Protein AF-A0A286E9C4-F1 (afdb_monomer)

pLDDT: mean 84.22, std 16.16, range [42.06, 98.56]

Radius of gyration: 41.97 Å; Cα contacts (8 Å, |Δi|>4): 59; chains: 1; bounding box: 88×89×112 Å

Nearest PDB structures (foldseek):
  3g6b-assembly1_B  TM=4.342E-01  e=6.725E+00  Thermotoga maritima
  3zx6-assembly1_A  TM=2.868E-01  e=9.140E+00  Archaeoglobus fulgidus DSM 4304

Sequence (157 aa):
MTDQQQGRWTADHLADASTRQMWLEQRLMAIQASAEGLMRLAQETEADLREMPLEGDRMGQARVRAWRTVHPLRSAYRHLRSASSAVQRFEARYVQVTEELPQRREIAASTRARRAAARRRRLELAAGNVERLADRQGATEQQSAGAGGGFLQKKAQ

Organism: NCBI:txid1300267

Solvent-accessible surface area (backbone atoms only — not comparable to full-atom values): 8910 Å² total; per-residue (Å²): 142,75,81,83,54,86,85,56,94,50,76,73,52,54,69,43,65,68,54,33,49,53,50,51,52,56,51,43,53,55,42,50,55,53,26,52,52,32,45,50,52,30,50,52,53,28,52,55,33,44,76,52,67,56,92,86,59,54,94,63,42,29,50,53,49,17,53,59,70,29,40,62,36,52,48,51,26,51,53,37,55,54,46,45,60,50,56,66,49,42,58,64,54,47,47,48,59,72,58,46,42,57,55,52,49,50,54,53,49,53,52,48,52,52,53,51,52,54,51,49,54,52,50,52,54,50,51,60,49,51,53,55,49,50,56,52,51,57,56,52,55,61,56,58,74,70,72,77,84,84,84,88,88,81,88,82,135

Mean predicted aligned error: 12.77 Å

Foldseek 3Di:
DPPPCPPPDDPVLCVDPVSVVVVLVVVLVVLVVLLVVLVVVLVVQLVVQLVDDDPPDDPCNSNVVSCVVSVVSVVVSVVSVVVNVVSVVVVVVCCCVPPVPVVVVVVVVVVVVVVVVVVVVVVVVVVVVVVVVVVVVVVVVVVVVPPPPDDDDDDDD

Secondary structure (DSSP, 8-state):
--GGGTTS--GGGGTSHHHHHHHHHHHHHHHHHHHHHHHHHHHHHHHHHHH-PPTTPPTTHHHHHHHHHHHHHHHHHHHHHHHHHHHHHHHHHHHIIIIIHHHHHHHHHHHHHHHHHHHHHHHHHHHHHHHHHHHHHHHHHHHHTTS----------

Structure (mmCIF, N/CA/C/O backbone):
data_AF-A0A286E9C4-F1
#
_entry.id   AF-A0A286E9C4-F1
#
loop_
_atom_site.group_PDB
_atom_site.id
_atom_site.type_symbol
_atom_site.label_atom_id
_atom_site.label_alt_id
_atom_site.label_comp_id
_atom_site.label_asym_id
_atom_site.label_entity_id
_atom_site.label_seq_id
_atom_site.pdbx_PDB_ins_code
_atom_site.Cartn_x
_atom_site.Cartn_y
_atom_site.Cartn_z
_atom_site.occupancy
_atom_site.B_iso_or_equiv
_atom_site.auth_seq_id
_atom_site.auth_comp_id
_atom_site.auth_asym_id
_atom_site.auth_atom_id
_atom_site.pdbx_PDB_model_num
ATOM 1 N N . MET A 1 1 ? -7.679 28.878 -21.763 1.00 42.06 1 MET A N 1
ATOM 2 C CA . MET A 1 1 ? -7.452 27.471 -21.366 1.00 42.06 1 MET A CA 1
ATOM 3 C C . MET A 1 1 ? -6.732 27.515 -20.024 1.00 42.06 1 MET A C 1
ATOM 5 O O . MET A 1 1 ? -5.558 27.825 -19.999 1.00 42.06 1 MET A O 1
ATOM 9 N N . THR A 1 2 ? -7.481 27.708 -18.936 1.00 46.12 2 THR A N 1
ATOM 10 C CA . THR A 1 2 ? -7.968 26.709 -17.948 1.00 46.12 2 THR A CA 1
ATOM 11 C C . THR A 1 2 ? -7.121 26.720 -16.674 1.00 46.12 2 THR A C 1
ATOM 13 O O . THR A 1 2 ? -6.355 25.802 -16.418 1.00 46.12 2 THR A O 1
ATOM 16 N N . ASP A 1 3 ? -7.355 27.743 -15.847 1.00 48.66 3 ASP A N 1
ATOM 17 C CA . ASP A 1 3 ? -6.852 27.877 -14.467 1.00 48.66 3 ASP A CA 1
ATOM 18 C C . ASP A 1 3 ? -7.578 26.973 -13.446 1.00 48.66 3 ASP A C 1
ATOM 20 O O . ASP A 1 3 ? -7.279 26.981 -12.257 1.00 48.66 3 ASP A O 1
ATOM 24 N N . GLN A 1 4 ? -8.526 26.136 -13.882 1.00 50.41 4 GLN A N 1
ATOM 25 C CA . GLN A 1 4 ? -9.288 25.247 -12.991 1.00 50.41 4 GLN A CA 1
ATOM 26 C C . GLN A 1 4 ? -8.556 23.952 -12.587 1.00 50.41 4 GLN A C 1
ATOM 28 O O . GLN A 1 4 ? -9.139 23.109 -11.907 1.00 50.41 4 GLN A O 1
ATOM 33 N N . GLN A 1 5 ? -7.288 23.766 -12.972 1.00 50.53 5 GLN A N 1
ATOM 34 C CA . GLN A 1 5 ? -6.496 22.604 -12.542 1.00 50.53 5 GLN A CA 1
ATOM 35 C C . GLN A 1 5 ? -5.674 22.826 -11.267 1.00 50.53 5 GLN A C 1
ATOM 37 O O . GLN A 1 5 ? -5.142 21.858 -10.734 1.00 50.53 5 GLN A O 1
ATOM 42 N N . GLN A 1 6 ? -5.633 24.045 -10.720 1.00 53.44 6 GLN A N 1
ATOM 43 C CA . GLN A 1 6 ? -4.753 24.395 -9.594 1.00 53.44 6 GLN A CA 1
ATOM 44 C C . GLN A 1 6 ? -5.011 23.604 -8.288 1.00 53.44 6 GLN A C 1
ATOM 46 O O . GLN A 1 6 ? -4.188 23.645 -7.382 1.00 53.44 6 GLN A O 1
ATOM 51 N N . GLY A 1 7 ? -6.115 22.852 -8.179 1.00 61.47 7 GLY A N 1
ATOM 52 C CA . GLY A 1 7 ? -6.422 22.007 -7.014 1.00 61.47 7 GLY A CA 1
ATOM 53 C C . GLY A 1 7 ? -6.435 20.495 -7.264 1.00 61.47 7 GLY A C 1
ATOM 54 O O . GLY A 1 7 ? -6.710 19.734 -6.335 1.00 61.47 7 GLY A O 1
ATOM 55 N N . ARG A 1 8 ? -6.202 20.024 -8.497 1.00 69.19 8 ARG A N 1
ATOM 56 C CA . ARG A 1 8 ? -6.379 18.606 -8.848 1.00 69.19 8 ARG A CA 1
ATOM 57 C C . ARG A 1 8 ? -5.047 17.995 -9.262 1.00 69.19 8 ARG A C 1
ATOM 59 O O . ARG A 1 8 ? -4.518 18.321 -10.314 1.00 69.19 8 ARG A O 1
ATOM 66 N N . TRP A 1 9 ? -4.541 17.065 -8.455 1.00 71.50 9 TRP A N 1
ATOM 67 C CA . TRP A 1 9 ? -3.341 16.291 -8.773 1.00 71.50 9 TRP A CA 1
ATOM 68 C C . TRP A 1 9 ? -3.526 15.534 -10.098 1.00 71.50 9 TRP A C 1
ATOM 70 O O . TRP A 1 9 ? -4.324 14.597 -10.172 1.00 71.50 9 TRP A O 1
ATOM 80 N N . THR A 1 10 ? -2.817 15.958 -11.148 1.00 78.81 10 THR A N 1
ATOM 81 C CA . THR A 1 10 ? -2.775 15.269 -12.452 1.00 78.81 10 THR A CA 1
ATOM 82 C C . THR A 1 10 ? -1.487 14.461 -12.606 1.00 78.81 10 THR A C 1
ATOM 84 O O . THR A 1 10 ? -0.533 14.644 -11.851 1.00 78.81 10 THR A O 1
ATOM 87 N N . ALA A 1 11 ? -1.448 13.564 -13.597 1.00 78.25 11 ALA A N 1
ATOM 88 C CA . ALA A 1 11 ? -0.258 12.769 -13.907 1.00 78.25 11 ALA A CA 1
ATOM 89 C C . ALA A 1 11 ? 0.980 13.637 -14.203 1.00 78.25 11 ALA A C 1
ATOM 91 O O . ALA A 1 11 ? 2.090 13.236 -13.865 1.00 78.25 11 ALA A O 1
ATOM 92 N N . ASP A 1 12 ? 0.784 14.837 -14.756 1.00 81.69 12 ASP A N 1
ATOM 93 C CA . ASP A 1 12 ? 1.865 15.774 -15.080 1.00 81.69 12 ASP A CA 1
ATOM 94 C C . ASP A 1 12 ? 2.595 16.265 -13.822 1.00 81.69 12 ASP A C 1
ATOM 96 O O . ASP A 1 12 ? 3.818 16.381 -13.814 1.00 81.69 12 ASP A O 1
ATOM 100 N N . HIS A 1 13 ? 1.869 16.444 -12.714 1.00 79.56 13 HIS A N 1
ATOM 101 C CA . HIS A 1 13 ? 2.448 16.827 -11.423 1.00 79.56 13 HIS A CA 1
ATOM 102 C C . HIS A 1 13 ? 3.322 15.715 -10.823 1.00 79.56 13 HIS A C 1
ATOM 104 O O . HIS A 1 13 ? 4.202 15.985 -10.013 1.00 79.56 13 HIS A O 1
ATOM 110 N N . LEU A 1 14 ? 3.099 14.456 -11.215 1.00 81.69 14 LEU A N 1
ATOM 111 C CA . LEU A 1 14 ? 3.884 13.319 -10.735 1.00 81.69 14 LEU A CA 1
ATOM 112 C C . LEU A 1 14 ? 5.191 13.128 -11.514 1.00 81.69 14 LEU A C 1
ATOM 114 O O . LEU A 1 14 ? 6.029 12.341 -11.071 1.00 81.69 14 LEU A O 1
ATOM 118 N N . ALA A 1 15 ? 5.369 13.807 -12.653 1.00 84.00 15 ALA A N 1
ATOM 119 C CA . ALA A 1 15 ? 6.602 13.741 -13.432 1.00 84.00 15 ALA A CA 1
ATOM 120 C C . ALA A 1 15 ? 7.763 14.430 -12.702 1.00 84.00 15 ALA A C 1
ATOM 122 O O . ALA A 1 15 ? 8.866 13.885 -12.649 1.00 84.00 15 ALA A O 1
ATOM 123 N N . ASP A 1 16 ? 7.501 15.578 -12.073 1.00 88.62 16 ASP A N 1
ATOM 124 C CA . ASP A 1 16 ? 8.484 16.256 -11.234 1.00 88.62 16 ASP A CA 1
ATOM 125 C C . ASP A 1 16 ? 8.711 15.497 -9.917 1.00 88.62 16 ASP A C 1
ATOM 127 O O . ASP A 1 16 ? 7.772 15.172 -9.185 1.00 88.62 16 ASP A O 1
ATOM 131 N N . ALA A 1 17 ? 9.978 15.224 -9.603 1.00 87.81 17 ALA A N 1
ATOM 132 C CA . ALA A 1 17 ? 10.353 14.455 -8.423 1.00 87.81 17 ALA A CA 1
ATOM 133 C C . ALA A 1 17 ? 9.975 15.168 -7.121 1.00 87.81 17 ALA A C 1
ATOM 135 O O . ALA A 1 17 ? 9.478 14.524 -6.197 1.00 87.81 17 ALA A O 1
ATOM 136 N N . SER A 1 18 ? 10.153 16.490 -7.059 1.00 89.00 18 SER A N 1
ATOM 137 C CA . SER A 1 18 ? 9.873 17.259 -5.843 1.00 89.00 18 SER A CA 1
ATOM 138 C C . SER A 1 18 ? 8.374 17.310 -5.530 1.00 89.00 18 SER A C 1
ATOM 140 O O . SER A 1 18 ? 7.945 17.039 -4.406 1.00 89.00 18 SER A O 1
ATOM 142 N N . THR A 1 19 ? 7.563 17.549 -6.559 1.00 89.56 19 THR A N 1
ATOM 143 C CA . THR A 1 19 ? 6.103 17.607 -6.484 1.00 89.56 19 THR A CA 1
ATOM 144 C C . THR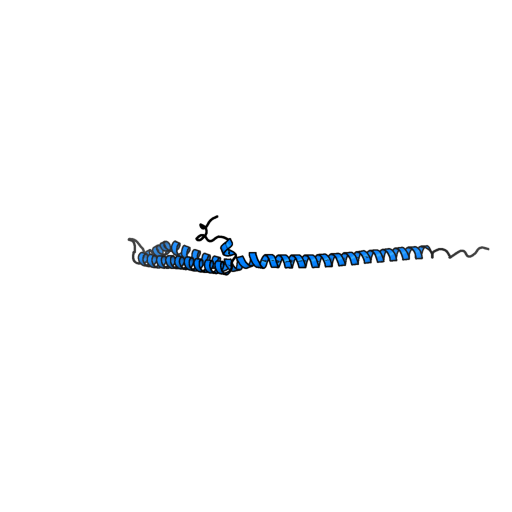 A 1 19 ? 5.509 16.233 -6.163 1.00 89.56 19 THR A C 1
ATOM 146 O O . THR A 1 19 ? 4.619 16.115 -5.316 1.00 89.56 19 THR A O 1
ATOM 149 N N . ARG A 1 20 ? 6.051 15.165 -6.765 1.00 90.06 20 ARG A N 1
ATOM 150 C CA . ARG A 1 20 ? 5.692 13.778 -6.441 1.00 90.06 20 ARG A CA 1
ATOM 151 C C . ARG A 1 20 ? 6.004 13.427 -4.986 1.00 90.06 20 ARG A C 1
ATOM 153 O O . ARG A 1 20 ? 5.160 12.818 -4.330 1.00 90.06 20 ARG A O 1
ATOM 160 N N . GLN A 1 21 ? 7.174 13.809 -4.478 1.00 91.00 21 GLN A N 1
ATOM 161 C CA . GLN A 1 21 ? 7.565 13.520 -3.098 1.00 91.00 21 GLN A CA 1
ATOM 162 C C . GLN A 1 21 ? 6.645 14.218 -2.095 1.00 91.00 21 GLN A C 1
ATOM 164 O O . GLN A 1 21 ? 6.107 13.578 -1.192 1.00 91.00 21 GLN A O 1
ATOM 169 N N . MET A 1 22 ? 6.373 15.504 -2.319 1.00 92.62 22 MET A N 1
ATOM 170 C CA . MET A 1 22 ? 5.432 16.269 -1.503 1.00 92.62 22 MET A CA 1
ATOM 171 C C . MET A 1 22 ? 4.040 15.622 -1.486 1.00 92.62 22 MET A C 1
ATOM 173 O O . MET A 1 22 ? 3.423 15.490 -0.428 1.00 92.62 22 MET A O 1
ATOM 177 N N . TRP A 1 23 ? 3.547 15.174 -2.644 1.00 90.50 23 TRP A N 1
ATOM 178 C CA . TRP A 1 23 ? 2.270 14.467 -2.728 1.00 90.50 23 TRP A CA 1
ATOM 179 C C . TRP A 1 23 ? 2.259 13.172 -1.911 1.00 90.50 23 TRP A C 1
ATOM 181 O O . TRP A 1 23 ? 1.295 12.897 -1.189 1.00 90.50 23 TRP A O 1
ATOM 191 N N . LEU A 1 24 ? 3.325 12.371 -2.015 1.00 93.00 24 LEU A N 1
ATOM 192 C CA . LEU A 1 24 ? 3.457 11.119 -1.273 1.00 93.00 24 LEU A CA 1
ATOM 193 C C . LEU A 1 24 ? 3.437 11.366 0.231 1.00 93.00 24 LEU A C 1
ATOM 195 O O . LEU A 1 24 ? 2.703 10.684 0.944 1.00 93.00 24 LEU A O 1
ATOM 199 N N . GLU A 1 25 ? 4.180 12.361 0.704 1.00 94.06 25 GLU A N 1
ATOM 200 C CA . GLU A 1 25 ? 4.219 12.749 2.114 1.00 94.06 25 GLU A CA 1
ATOM 201 C C . GLU A 1 25 ? 2.840 13.180 2.616 1.00 94.06 25 GLU A C 1
ATOM 203 O O . GLU A 1 25 ? 2.341 12.617 3.594 1.00 94.06 25 GLU A O 1
ATOM 208 N N . GLN A 1 26 ? 2.166 14.087 1.900 1.00 94.06 26 GLN A N 1
ATOM 209 C CA . GLN A 1 26 ? 0.801 14.509 2.232 1.00 94.06 26 GLN A CA 1
ATOM 210 C C . GLN A 1 26 ? -0.156 13.314 2.297 1.00 94.06 26 GLN A C 1
ATOM 212 O O . GLN A 1 26 ? -0.993 13.212 3.202 1.00 94.06 26 GLN A O 1
ATOM 217 N N . ARG A 1 27 ? -0.038 12.373 1.352 1.00 94.19 27 ARG A N 1
ATOM 218 C CA . ARG A 1 27 ? -0.919 11.207 1.313 1.00 94.19 27 ARG A CA 1
ATOM 219 C C . ARG A 1 27 ? -0.621 10.215 2.430 1.00 94.19 27 ARG A C 1
ATOM 221 O O . ARG A 1 27 ? -1.561 9.652 2.994 1.00 94.19 27 ARG A O 1
ATOM 228 N N . LEU A 1 28 ? 0.649 10.020 2.774 1.00 95.06 28 LEU A N 1
ATOM 229 C CA . LEU A 1 28 ? 1.060 9.189 3.902 1.00 95.06 28 LEU A CA 1
ATOM 230 C C . LEU A 1 28 ? 0.550 9.761 5.222 1.00 95.06 28 LEU A C 1
ATOM 232 O O . LEU A 1 28 ? -0.039 9.007 5.994 1.00 95.06 28 LEU A O 1
ATOM 236 N N . MET A 1 29 ? 0.678 11.073 5.433 1.00 96.38 29 MET A N 1
ATOM 237 C CA . MET A 1 29 ? 0.137 11.746 6.618 1.00 96.38 29 MET A CA 1
ATOM 238 C C . MET A 1 29 ? -1.379 11.546 6.735 1.00 96.38 29 MET A C 1
ATOM 240 O O . MET A 1 29 ? -1.872 11.142 7.786 1.00 96.38 29 MET A O 1
ATOM 244 N N . ALA A 1 30 ? -2.128 11.740 5.643 1.00 95.62 30 ALA A N 1
ATOM 245 C CA . ALA A 1 30 ? -3.582 11.556 5.647 1.00 95.62 30 ALA A CA 1
ATOM 246 C C . ALA A 1 30 ? -4.004 10.105 5.966 1.00 95.62 30 ALA A C 1
ATOM 248 O O . ALA A 1 30 ? -4.949 9.873 6.727 1.00 95.62 30 ALA A O 1
ATOM 249 N N . ILE A 1 31 ? -3.303 9.115 5.399 1.00 96.62 31 ILE A N 1
ATOM 250 C CA . ILE A 1 31 ? -3.559 7.691 5.670 1.00 96.62 31 ILE A CA 1
ATOM 251 C C . ILE A 1 31 ? -3.230 7.348 7.126 1.00 96.62 31 ILE A C 1
ATOM 253 O O . ILE A 1 31 ? -4.007 6.642 7.768 1.00 96.62 31 ILE A O 1
ATOM 257 N N . GLN A 1 32 ? -2.105 7.843 7.649 1.00 95.75 32 GLN A N 1
ATOM 258 C CA . GLN A 1 32 ? -1.690 7.620 9.036 1.00 95.75 32 GLN A CA 1
ATOM 259 C C . GLN A 1 32 ? -2.706 8.205 10.018 1.00 95.75 32 GLN A C 1
ATOM 261 O O . GLN A 1 32 ? -3.199 7.469 10.869 1.00 95.75 32 GLN A O 1
ATOM 266 N N . ALA A 1 33 ? -3.115 9.461 9.822 1.00 97.19 33 ALA A N 1
ATOM 267 C CA . ALA A 1 33 ? -4.125 10.110 10.656 1.00 97.19 33 ALA A CA 1
ATOM 268 C C . ALA A 1 33 ? -5.457 9.335 10.658 1.00 97.19 33 ALA A C 1
ATOM 270 O O . ALA A 1 33 ? -6.053 9.099 11.710 1.00 97.19 33 ALA A O 1
ATOM 271 N N . SER A 1 34 ? -5.897 8.859 9.487 1.00 97.25 34 SER A N 1
ATOM 272 C CA . SER A 1 34 ? -7.115 8.042 9.367 1.00 97.25 34 SER A CA 1
ATOM 273 C C . SER A 1 34 ? -6.982 6.694 10.090 1.00 97.25 34 SER A C 1
ATOM 275 O O . SER A 1 34 ? -7.914 6.240 10.754 1.00 97.25 34 SER A O 1
ATOM 277 N N . ALA A 1 35 ? -5.821 6.044 9.976 1.00 97.75 35 ALA A N 1
ATOM 278 C CA . ALA A 1 35 ? -5.550 4.769 10.632 1.00 97.75 35 ALA A CA 1
ATOM 279 C C . ALA A 1 35 ? -5.535 4.916 12.161 1.00 97.75 35 ALA A C 1
ATOM 281 O O . ALA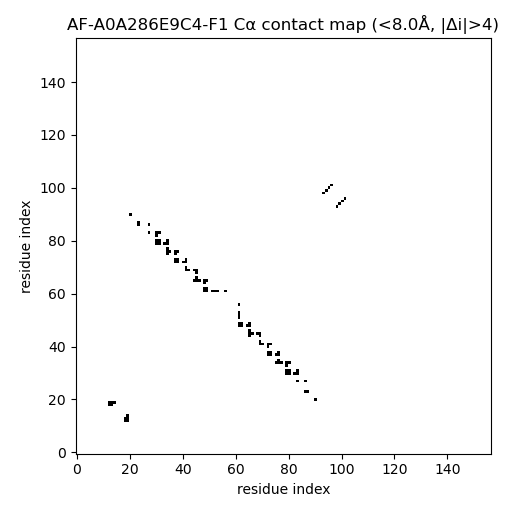 A 1 35 ? -6.161 4.121 12.863 1.00 97.75 35 ALA A O 1
ATOM 282 N N . GLU A 1 36 ? -4.862 5.939 12.678 1.00 97.62 36 GLU A N 1
ATOM 283 C CA . GLU A 1 36 ? -4.822 6.238 14.110 1.00 97.62 36 GLU A CA 1
ATOM 284 C C . GLU A 1 36 ? -6.214 6.538 14.666 1.00 97.62 36 GLU A C 1
ATOM 286 O O . GLU A 1 36 ? -6.575 5.993 15.710 1.00 97.62 36 GLU A O 1
ATOM 291 N N . GLY A 1 37 ? -7.028 7.309 13.935 1.00 98.12 37 GLY A N 1
ATOM 292 C CA . GLY A 1 37 ? -8.420 7.575 14.302 1.00 98.12 37 GLY A CA 1
ATOM 293 C C . GLY A 1 37 ? -9.251 6.295 14.443 1.00 98.12 37 GLY A C 1
ATOM 294 O O . GLY A 1 37 ? -9.933 6.112 15.449 1.00 98.12 37 GLY A O 1
ATOM 295 N N . LEU A 1 38 ? -9.141 5.364 13.488 1.00 98.25 38 LEU A N 1
ATOM 296 C CA . LEU A 1 38 ? -9.846 4.077 13.555 1.00 98.25 38 LEU A CA 1
ATOM 297 C C . LEU A 1 38 ? -9.379 3.203 14.720 1.00 98.25 38 LEU A C 1
ATOM 299 O O . LEU A 1 38 ? -10.197 2.536 15.352 1.00 98.25 38 LEU A O 1
ATOM 303 N N . MET A 1 39 ? -8.073 3.175 14.993 1.00 98.25 39 MET A N 1
ATOM 304 C CA . MET A 1 39 ? -7.535 2.377 16.094 1.00 98.25 39 MET A CA 1
ATOM 305 C C . MET A 1 39 ? -7.965 2.938 17.450 1.00 98.25 39 MET A C 1
ATOM 307 O O . MET A 1 39 ? -8.350 2.161 18.322 1.00 98.25 39 MET A O 1
ATOM 311 N N . ARG A 1 40 ? -7.941 4.267 17.606 1.00 98.50 40 ARG A N 1
ATOM 312 C CA . ARG A 1 40 ? -8.426 4.949 18.809 1.00 98.50 40 ARG A CA 1
ATOM 313 C C . ARG A 1 40 ? -9.905 4.647 19.045 1.00 98.50 40 ARG A C 1
ATOM 315 O O . ARG A 1 40 ? -10.242 4.115 20.096 1.00 98.50 40 ARG A O 1
ATOM 322 N N . LEU A 1 41 ? -10.748 4.852 18.030 1.00 98.25 41 LEU A N 1
ATOM 323 C CA . LEU A 1 41 ? -12.179 4.550 18.112 1.00 98.25 41 LEU A CA 1
ATOM 324 C C . LEU A 1 41 ? -12.429 3.079 18.480 1.00 98.25 41 LEU A C 1
ATOM 326 O O . LEU A 1 41 ? -13.258 2.778 19.331 1.00 98.25 41 LEU A O 1
ATOM 330 N N . ALA A 1 42 ? -11.674 2.148 17.889 1.00 98.31 42 ALA A N 1
ATOM 331 C CA . ALA A 1 42 ? -11.787 0.728 18.210 1.00 98.31 42 ALA A CA 1
ATOM 332 C C . ALA A 1 42 ? -11.401 0.396 19.660 1.00 98.31 42 ALA A C 1
ATOM 334 O O . ALA A 1 42 ? -11.918 -0.573 20.209 1.00 98.31 42 ALA A O 1
ATOM 335 N N . GLN A 1 43 ? -10.465 1.130 20.263 1.00 98.25 43 GLN A N 1
ATOM 336 C CA . GLN A 1 43 ? -10.063 0.934 21.659 1.00 98.25 43 GLN A CA 1
ATOM 337 C C . GLN A 1 43 ? -11.106 1.505 22.619 1.00 98.25 43 GLN A C 1
ATOM 339 O O . GLN A 1 43 ? -11.514 0.794 23.533 1.00 98.25 43 GLN A O 1
ATOM 344 N N . GLU A 1 44 ? -11.567 2.731 22.366 1.00 98.31 44 GLU A N 1
ATOM 345 C CA . GLU A 1 44 ? -12.613 3.403 23.149 1.00 98.31 44 GLU A CA 1
ATOM 346 C C . GLU A 1 44 ? -13.907 2.580 23.130 1.00 98.31 44 GLU A C 1
ATOM 348 O O . GLU A 1 44 ? -14.384 2.144 24.172 1.00 98.31 44 GLU A O 1
ATOM 353 N N . THR A 1 45 ? -14.386 2.204 21.939 1.00 97.56 45 THR A N 1
ATOM 354 C CA . THR A 1 45 ? -15.600 1.383 21.805 1.00 97.56 45 THR A CA 1
ATOM 355 C C . THR A 1 45 ? -15.446 -0.002 22.448 1.00 97.56 45 THR A C 1
ATOM 357 O O . THR A 1 45 ? -16.410 -0.552 22.974 1.00 97.56 45 THR A O 1
ATOM 360 N N . GLU A 1 46 ? -14.255 -0.616 22.417 1.00 97.69 46 GLU A N 1
ATOM 361 C CA . GLU A 1 46 ? -14.058 -1.916 23.075 1.00 97.69 46 GLU A CA 1
ATOM 362 C C . GLU A 1 46 ? -14.088 -1.787 24.599 1.00 97.69 46 GLU A C 1
ATOM 364 O O . GLU A 1 46 ? -14.602 -2.689 25.260 1.00 97.69 46 GLU A O 1
ATOM 369 N N . ALA A 1 47 ? -13.524 -0.708 25.148 1.00 97.25 47 ALA A N 1
ATOM 370 C CA . ALA A 1 47 ? -13.564 -0.425 26.578 1.00 97.25 47 ALA A CA 1
ATOM 371 C C . ALA A 1 47 ? -15.012 -0.212 27.039 1.00 97.25 47 ALA A C 1
ATOM 373 O O . ALA A 1 47 ? -15.479 -0.964 27.895 1.00 97.25 47 ALA A O 1
ATOM 374 N N . ASP A 1 48 ? -15.751 0.671 26.364 1.00 97.25 48 ASP A N 1
ATOM 375 C CA . ASP A 1 48 ? -17.153 0.967 26.674 1.00 97.25 48 ASP A CA 1
ATOM 376 C C . ASP A 1 48 ? -18.018 -0.303 26.648 1.00 97.25 48 ASP A C 1
ATOM 378 O O . ASP A 1 48 ? -18.754 -0.608 27.586 1.00 97.25 48 ASP A O 1
ATOM 382 N N . LEU A 1 49 ? -17.886 -1.124 25.599 1.00 95.44 49 LEU A N 1
ATOM 383 C CA . LEU A 1 49 ? -18.673 -2.354 25.460 1.00 95.44 49 LEU A CA 1
ATOM 384 C C . LEU A 1 49 ? -18.294 -3.448 26.468 1.00 95.44 49 LEU A C 1
ATOM 386 O O . LEU A 1 49 ? -19.099 -4.349 26.717 1.00 95.44 49 LEU A O 1
ATOM 390 N N . ARG A 1 50 ? -17.075 -3.422 27.019 1.00 95.06 50 ARG A N 1
ATOM 391 C CA . ARG A 1 50 ? -16.659 -4.353 28.080 1.00 95.06 50 ARG A CA 1
ATOM 392 C C . ARG A 1 50 ? -17.264 -3.984 29.427 1.00 95.06 50 ARG A C 1
ATOM 394 O O . ARG A 1 50 ? -17.525 -4.889 30.215 1.00 95.06 50 ARG A O 1
ATOM 401 N N . GLU A 1 51 ? -17.482 -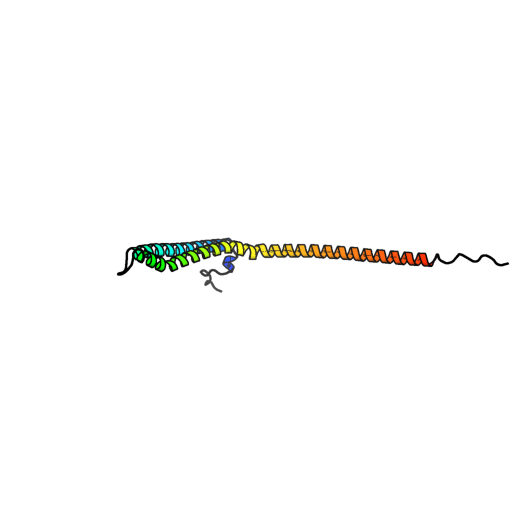2.697 29.666 1.00 94.94 51 GLU A N 1
ATOM 402 C CA . GLU A 1 51 ? -18.093 -2.170 30.889 1.00 94.94 51 GLU A CA 1
ATOM 403 C C . GLU A 1 51 ? -19.626 -2.276 30.879 1.00 94.94 51 GLU A C 1
ATOM 405 O O . GLU A 1 51 ? -20.259 -2.127 31.921 1.00 94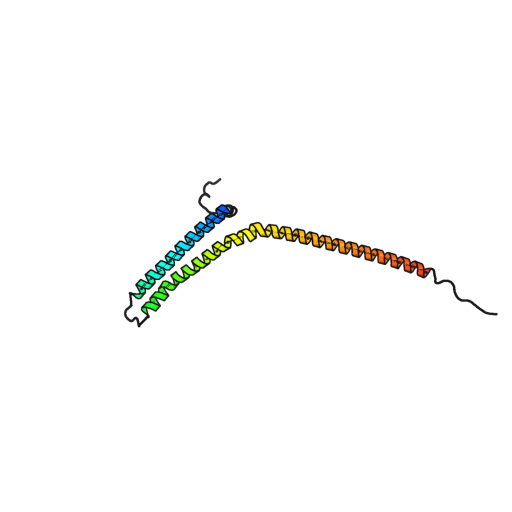.94 51 GLU A O 1
ATOM 410 N N . MET A 1 52 ? -20.222 -2.619 29.730 1.00 93.31 52 MET A N 1
ATOM 411 C CA . MET A 1 52 ? -21.665 -2.816 29.546 1.00 93.31 52 MET A CA 1
ATOM 412 C C . MET A 1 52 ? -22.021 -4.300 29.320 1.00 93.31 52 MET A C 1
ATOM 414 O O . MET A 1 52 ? -22.278 -4.719 28.179 1.00 93.31 52 MET A O 1
ATOM 418 N N . PRO A 1 53 ? -22.029 -5.140 30.375 1.00 89.94 53 PRO A N 1
ATOM 419 C CA . PRO A 1 53 ? -22.574 -6.487 30.279 1.00 89.94 53 PRO A CA 1
ATOM 420 C C . PRO A 1 53 ? -24.082 -6.423 30.005 1.00 89.94 53 PRO A C 1
ATOM 422 O O . PRO A 1 53 ? -24.795 -5.586 30.554 1.00 89.94 53 PRO A O 1
ATOM 425 N N . LEU A 1 54 ? -24.564 -7.315 29.143 1.00 92.50 54 LEU A N 1
ATOM 426 C CA . LEU A 1 54 ? -25.990 -7.489 28.891 1.00 92.50 54 LEU A CA 1
ATOM 427 C C . LEU A 1 54 ? -26.554 -8.536 29.848 1.00 92.50 54 LEU A C 1
ATOM 429 O O . LEU A 1 54 ? -25.842 -9.433 30.309 1.00 92.50 54 LEU A O 1
ATOM 433 N N . GLU A 1 55 ? -27.851 -8.441 30.121 1.00 93.06 55 GLU A N 1
ATOM 434 C CA . GLU A 1 55 ? -28.551 -9.454 30.902 1.00 93.06 55 GLU A CA 1
ATOM 435 C C . GLU A 1 55 ? -28.407 -10.835 30.239 1.00 93.06 55 GLU A C 1
ATOM 437 O O . GLU A 1 55 ? -28.615 -10.995 29.036 1.00 93.06 55 GLU A O 1
ATOM 442 N N . GLY A 1 56 ? -27.991 -11.832 31.024 1.00 92.31 56 GLY A N 1
ATOM 443 C CA . GLY A 1 56 ? -27.720 -13.188 30.538 1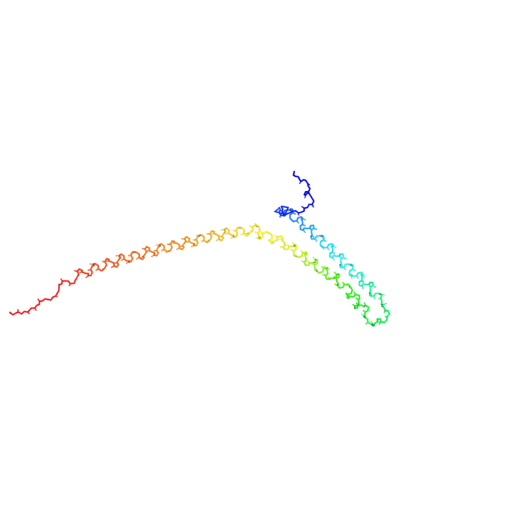.00 92.31 56 GLY A CA 1
ATOM 444 C C . GLY A 1 56 ? -26.305 -13.430 29.994 1.00 92.31 56 GLY A C 1
ATOM 445 O O . GLY A 1 56 ? -25.992 -14.576 29.657 1.00 92.31 56 GLY A O 1
ATOM 446 N N . ASP A 1 57 ? -25.427 -12.418 29.948 1.00 91.50 57 ASP A N 1
ATOM 447 C CA . ASP A 1 57 ? -24.016 -12.626 29.603 1.00 91.50 57 ASP A CA 1
ATOM 448 C C . ASP A 1 57 ? -23.345 -13.582 30.607 1.00 91.50 57 ASP A C 1
ATOM 450 O O . ASP A 1 57 ? -23.297 -13.340 31.815 1.00 91.50 57 ASP A O 1
ATOM 454 N N . ARG A 1 58 ? -22.750 -14.668 30.103 1.00 91.94 58 ARG A N 1
ATOM 455 C CA . ARG A 1 58 ? -21.859 -15.535 30.896 1.00 91.94 58 ARG A CA 1
ATOM 456 C C . ARG A 1 58 ? -20.489 -14.875 31.078 1.00 91.94 58 ARG A C 1
ATOM 458 O O . ARG A 1 58 ? -20.120 -13.970 30.326 1.00 91.94 58 ARG A O 1
ATOM 465 N N . MET A 1 59 ? -19.685 -15.370 32.027 1.00 89.94 59 MET A N 1
ATOM 466 C CA . MET A 1 59 ? -18.334 -14.844 32.276 1.00 89.94 59 MET A CA 1
ATOM 467 C C . MET A 1 59 ? -17.520 -14.727 30.976 1.00 89.94 59 MET A C 1
ATOM 469 O O . MET A 1 59 ? -17.317 -15.702 30.255 1.00 89.94 59 MET A O 1
ATOM 473 N N . GLY A 1 60 ? -17.067 -13.508 30.670 1.00 91.00 60 GLY A N 1
ATOM 474 C CA . GLY A 1 60 ? -16.259 -13.201 29.488 1.00 91.00 60 GLY A CA 1
ATOM 475 C C . GLY A 1 60 ? -17.032 -12.983 28.179 1.00 91.00 60 GLY A C 1
ATOM 476 O O . GLY A 1 60 ? -16.421 -12.527 27.211 1.00 91.00 60 GLY A O 1
ATOM 477 N N . GLN A 1 61 ? -18.348 -13.227 28.118 1.00 95.38 61 GLN A N 1
ATOM 478 C CA . GLN A 1 61 ? -19.129 -13.012 26.889 1.00 95.38 61 GLN A CA 1
ATOM 479 C C . GLN A 1 61 ? -19.184 -11.538 26.477 1.00 95.38 61 GLN A C 1
ATOM 481 O O . GLN A 1 61 ? -18.992 -11.249 25.296 1.00 95.38 61 GLN A O 1
ATOM 486 N N . ALA A 1 62 ? -19.311 -10.612 27.433 1.00 93.19 62 ALA A N 1
ATOM 487 C CA . ALA A 1 62 ? -19.223 -9.174 27.169 1.00 93.19 62 ALA A CA 1
ATOM 488 C C . ALA A 1 62 ? -17.898 -8.798 26.479 1.00 93.19 62 ALA A C 1
ATOM 490 O O . ALA A 1 62 ? -17.883 -8.082 25.478 1.00 93.19 62 ALA A O 1
ATOM 491 N N . ARG A 1 63 ? -16.776 -9.382 26.928 1.00 95.12 63 ARG A N 1
ATOM 492 C CA . ARG A 1 63 ? -15.452 -9.169 26.321 1.00 95.12 63 ARG A CA 1
ATOM 493 C C . ARG A 1 63 ? -15.372 -9.709 24.896 1.00 95.12 63 ARG A C 1
ATOM 495 O O . ARG A 1 63 ? -14.805 -9.045 24.030 1.00 95.12 63 ARG A O 1
ATOM 502 N N . VAL A 1 64 ? -15.926 -10.896 24.646 1.00 96.62 64 VAL A N 1
ATOM 503 C CA . VAL A 1 64 ? -15.960 -11.490 23.299 1.00 96.62 64 VAL A CA 1
ATOM 504 C C . VAL A 1 64 ? -16.848 -10.670 22.365 1.00 96.62 64 VAL A C 1
ATOM 506 O O . VAL A 1 64 ? -16.446 -10.416 21.229 1.00 96.62 64 VAL A O 1
ATOM 509 N N . ARG A 1 65 ? -18.023 -10.224 22.831 1.00 95.88 65 ARG A N 1
ATOM 510 C CA . ARG A 1 65 ? -18.917 -9.335 22.078 1.00 95.88 65 ARG A CA 1
ATOM 511 C C . ARG A 1 65 ? -18.197 -8.043 21.717 1.00 95.88 65 ARG A C 1
ATOM 513 O O . ARG A 1 65 ? -18.099 -7.744 20.534 1.00 95.88 65 ARG A O 1
ATOM 520 N N . ALA A 1 66 ? -17.632 -7.346 22.702 1.00 97.06 66 ALA A N 1
ATOM 521 C CA . ALA A 1 66 ? -16.878 -6.114 22.486 1.00 97.06 66 ALA A CA 1
ATOM 522 C C . ALA A 1 66 ? -15.776 -6.304 21.432 1.00 97.06 66 ALA A C 1
ATOM 524 O O . ALA A 1 66 ? -15.714 -5.560 20.455 1.00 97.06 66 ALA A O 1
ATOM 525 N N . TRP A 1 67 ? -14.971 -7.365 21.568 1.00 97.62 67 TRP A N 1
ATOM 526 C CA . TRP A 1 67 ? -13.908 -7.686 20.614 1.00 97.62 67 TRP A CA 1
ATOM 527 C C . TRP A 1 67 ? -14.435 -7.917 19.190 1.00 97.62 67 TRP A C 1
ATOM 529 O O . TRP A 1 67 ? -13.854 -7.407 18.230 1.00 97.62 67 TRP A O 1
ATOM 539 N N . ARG A 1 68 ? -15.539 -8.664 19.040 1.00 97.69 68 ARG A N 1
ATOM 540 C CA . ARG A 1 68 ? -16.175 -8.915 17.736 1.00 97.69 68 ARG A CA 1
ATOM 541 C C . ARG A 1 68 ? -16.741 -7.634 17.128 1.00 97.69 68 ARG A C 1
ATOM 543 O O . ARG A 1 68 ? -16.559 -7.422 15.933 1.00 97.69 68 ARG A O 1
ATOM 550 N N . THR A 1 69 ? -17.364 -6.777 17.933 1.00 97.38 69 THR A N 1
ATOM 551 C CA . THR A 1 69 ? -17.941 -5.507 17.475 1.00 97.38 69 THR A CA 1
ATOM 552 C C . THR A 1 69 ? -16.874 -4.564 16.925 1.00 97.38 69 THR A C 1
ATOM 554 O O . THR A 1 69 ? -17.078 -3.965 15.874 1.00 97.38 69 THR A O 1
ATOM 557 N N . VAL A 1 70 ? -15.705 -4.471 17.569 1.00 98.19 70 VAL A N 1
ATOM 558 C CA . VAL A 1 70 ? -14.620 -3.579 17.112 1.00 98.19 70 VAL A CA 1
ATOM 559 C C . VAL A 1 70 ? -13.713 -4.200 16.045 1.00 98.19 70 VAL A C 1
ATOM 561 O O . VAL A 1 70 ? -12.853 -3.520 15.477 1.00 98.19 70 VAL A O 1
ATOM 564 N N . HIS A 1 71 ? -13.874 -5.493 15.747 1.00 98.31 71 HIS A N 1
ATOM 565 C CA . HIS A 1 71 ? -13.041 -6.201 14.775 1.00 98.31 71 HIS A CA 1
ATOM 566 C C . HIS A 1 71 ? -13.017 -5.537 13.378 1.00 98.31 71 HIS A C 1
ATOM 568 O O . HIS A 1 71 ? -11.922 -5.405 12.819 1.00 98.31 71 HIS A O 1
ATOM 574 N N . PRO A 1 72 ? -14.142 -5.061 12.800 1.00 98.56 72 PRO A N 1
ATOM 575 C CA . PRO A 1 72 ? -14.127 -4.361 11.514 1.00 98.56 72 PRO A CA 1
ATOM 576 C C . PRO A 1 72 ? -13.241 -3.106 11.510 1.00 98.56 72 PRO A C 1
ATOM 578 O O . PRO A 1 72 ? -12.475 -2.915 10.565 1.00 98.56 72 PRO A O 1
ATOM 581 N N . LEU A 1 73 ? -13.257 -2.305 12.584 1.00 98.12 73 LEU A N 1
ATOM 582 C CA . LEU A 1 73 ? -12.415 -1.106 12.717 1.00 98.12 73 LEU A CA 1
ATOM 583 C C . LEU A 1 73 ? -10.924 -1.467 12.740 1.00 98.12 73 LEU A C 1
ATOM 585 O O . LEU A 1 73 ? -10.114 -0.870 12.030 1.00 98.12 73 LEU A O 1
ATOM 589 N N . ARG A 1 74 ? -10.564 -2.521 13.483 1.00 98.19 74 ARG A N 1
ATOM 590 C CA . ARG A 1 74 ? -9.194 -3.067 13.498 1.00 98.19 74 ARG A CA 1
ATOM 591 C C . ARG A 1 74 ? -8.767 -3.590 12.130 1.00 98.19 74 ARG A C 1
ATOM 593 O O . ARG A 1 74 ? -7.602 -3.467 11.752 1.00 98.19 74 ARG A O 1
ATOM 600 N N . SER A 1 75 ? -9.688 -4.184 11.374 1.00 98.12 75 SER A N 1
ATOM 601 C CA . SER A 1 75 ? -9.407 -4.617 10.006 1.00 98.12 75 SER A CA 1
ATOM 602 C C . SER A 1 75 ? -9.156 -3.428 9.084 1.00 98.12 75 SER A C 1
ATOM 604 O O . SER A 1 75 ? -8.154 -3.420 8.373 1.00 98.12 75 SER A O 1
ATOM 606 N N . ALA A 1 76 ? -10.000 -2.397 9.147 1.00 98.12 76 ALA A N 1
ATOM 607 C CA . ALA A 1 76 ? -9.827 -1.169 8.377 1.00 98.12 76 ALA A CA 1
ATOM 608 C C . ALA A 1 76 ? -8.490 -0.469 8.692 1.00 98.12 76 ALA A C 1
ATOM 610 O O . ALA A 1 76 ? -7.763 -0.108 7.768 1.00 98.12 76 ALA A O 1
ATOM 611 N N . TYR A 1 77 ? -8.091 -0.396 9.968 1.00 97.94 77 TYR A N 1
ATOM 612 C CA . TYR A 1 77 ? -6.753 0.053 10.378 1.00 97.94 77 TYR A CA 1
ATOM 613 C C . TYR A 1 77 ? -5.627 -0.726 9.675 1.00 97.94 77 TYR A C 1
ATOM 615 O O . TYR A 1 77 ? -4.714 -0.128 9.100 1.00 97.94 77 TYR A O 1
ATOM 623 N N . ARG A 1 78 ? -5.695 -2.067 9.672 1.00 97.88 78 ARG A N 1
ATOM 624 C CA . ARG A 1 78 ? -4.691 -2.908 8.995 1.00 97.88 78 ARG A CA 1
ATOM 625 C C . ARG A 1 78 ? -4.648 -2.636 7.493 1.00 97.88 78 ARG A C 1
ATOM 627 O O . ARG A 1 78 ? -3.557 -2.508 6.944 1.00 97.88 78 ARG A O 1
ATOM 634 N N . HIS A 1 79 ? -5.805 -2.494 6.844 1.00 98.12 79 HIS A N 1
ATOM 635 C CA . HIS A 1 79 ? -5.873 -2.167 5.419 1.00 98.12 79 HIS A CA 1
ATOM 636 C C . HIS A 1 79 ? -5.249 -0.804 5.106 1.00 98.12 79 HIS A C 1
ATOM 638 O O . HIS A 1 79 ? -4.485 -0.703 4.148 1.00 98.12 79 HIS A O 1
ATOM 644 N N . LEU A 1 80 ? -5.486 0.219 5.933 1.00 97.44 80 LEU A N 1
ATOM 645 C CA . LEU A 1 80 ? -4.845 1.527 5.768 1.00 97.44 80 LEU A CA 1
ATOM 646 C C . LEU A 1 80 ? -3.325 1.457 5.955 1.00 97.44 80 LEU A C 1
ATOM 648 O O . LEU A 1 80 ? -2.587 2.066 5.184 1.00 97.44 80 LEU A O 1
ATOM 652 N N . ARG A 1 81 ? -2.828 0.656 6.904 1.00 95.94 81 ARG A N 1
ATOM 653 C CA . ARG A 1 81 ? -1.380 0.419 7.035 1.00 95.94 81 ARG A CA 1
ATOM 654 C C . ARG A 1 81 ? -0.792 -0.323 5.839 1.00 95.94 81 ARG A C 1
ATOM 656 O O . ARG A 1 81 ? 0.306 -0.004 5.403 1.00 95.94 81 ARG A O 1
ATOM 663 N N . SER A 1 82 ? -1.511 -1.286 5.269 1.00 95.81 82 SER A N 1
ATOM 664 C CA . SER A 1 82 ? -1.081 -1.913 4.015 1.00 95.81 82 SER A CA 1
ATOM 665 C C . SER A 1 82 ? -1.078 -0.916 2.851 1.00 95.81 82 SER A C 1
ATOM 667 O O . SER A 1 82 ? -0.175 -0.959 2.014 1.00 95.81 82 SER A O 1
ATOM 669 N N . ALA A 1 83 ? -2.046 0.005 2.816 1.00 94.75 83 ALA A N 1
ATOM 670 C CA . ALA A 1 83 ? -2.111 1.065 1.818 1.00 94.75 83 ALA A CA 1
ATOM 671 C C . ALA A 1 83 ? -0.932 2.042 1.942 1.00 94.75 83 ALA A C 1
ATOM 673 O O . ALA A 1 83 ? -0.330 2.370 0.923 1.00 94.75 83 ALA A O 1
ATOM 674 N N . SER A 1 84 ? -0.522 2.441 3.153 1.00 94.12 84 SER A N 1
ATOM 675 C CA . SER A 1 84 ? 0.663 3.298 3.324 1.00 94.12 84 SER A CA 1
ATOM 676 C C . SER A 1 84 ? 1.941 2.619 2.819 1.00 94.12 84 SER A C 1
ATOM 678 O O . SER A 1 84 ? 2.717 3.239 2.094 1.00 94.12 84 SER A O 1
ATOM 680 N N . SER A 1 85 ? 2.122 1.318 3.074 1.00 92.44 85 SER A N 1
ATOM 681 C CA . SER A 1 85 ? 3.235 0.548 2.495 1.00 92.44 85 SER A CA 1
ATOM 682 C C . SER A 1 85 ? 3.154 0.411 0.969 1.00 92.44 85 SER A C 1
ATOM 684 O O . SER A 1 85 ? 4.173 0.220 0.307 1.00 92.44 85 SER A O 1
ATOM 686 N N . ALA A 1 86 ? 1.957 0.442 0.378 1.00 93.19 86 ALA A N 1
ATOM 687 C CA . ALA A 1 86 ? 1.803 0.473 -1.076 1.00 93.19 86 ALA A CA 1
ATOM 688 C C . ALA A 1 86 ? 2.193 1.845 -1.649 1.00 93.19 86 ALA A C 1
ATOM 690 O O . ALA A 1 86 ? 2.903 1.895 -2.650 1.00 93.19 86 ALA A O 1
ATOM 691 N N . VAL A 1 87 ? 1.806 2.934 -0.976 1.00 92.12 87 VAL A N 1
ATOM 692 C CA . VAL A 1 87 ? 2.181 4.310 -1.340 1.00 92.12 87 VAL A CA 1
ATOM 693 C C . VAL A 1 87 ? 3.694 4.511 -1.251 1.00 92.12 87 VAL A C 1
ATOM 695 O O . VAL A 1 87 ? 4.288 5.005 -2.197 1.00 92.12 87 VAL A O 1
ATOM 698 N N . GLN A 1 88 ? 4.360 4.035 -0.198 1.00 90.69 88 GLN A N 1
ATOM 699 C CA . GLN A 1 88 ? 5.828 4.110 -0.098 1.00 90.69 88 GLN A CA 1
ATOM 700 C C . GLN A 1 88 ? 6.546 3.365 -1.235 1.00 90.69 88 GLN A C 1
ATOM 702 O O . GLN A 1 88 ? 7.599 3.786 -1.700 1.00 90.69 88 GLN A O 1
ATOM 707 N N . ARG A 1 89 ? 5.969 2.259 -1.722 1.00 93.31 89 ARG A N 1
ATOM 708 C CA . ARG A 1 89 ? 6.528 1.494 -2.849 1.00 93.31 89 ARG A CA 1
ATOM 709 C C . ARG A 1 89 ? 6.254 2.129 -4.213 1.00 93.31 89 ARG A C 1
ATOM 711 O O . ARG A 1 89 ? 6.861 1.703 -5.195 1.00 93.31 89 ARG A O 1
ATOM 718 N N . PHE A 1 90 ? 5.343 3.100 -4.294 1.00 91.38 90 PHE A N 1
ATOM 719 C CA . PHE A 1 90 ? 4.989 3.753 -5.551 1.00 91.38 90 PHE A CA 1
ATOM 720 C C . PHE A 1 90 ? 6.183 4.481 -6.163 1.00 91.38 90 PHE A C 1
ATOM 722 O O . PHE A 1 90 ? 6.443 4.283 -7.343 1.00 91.38 90 PHE A O 1
ATOM 729 N N . GLU A 1 91 ? 6.924 5.265 -5.377 1.00 87.06 91 GLU A N 1
ATOM 730 C CA . GLU A 1 91 ? 8.029 6.083 -5.890 1.00 87.06 91 GLU A CA 1
ATOM 731 C C . GLU A 1 91 ? 9.102 5.231 -6.569 1.00 87.06 91 GLU A C 1
ATOM 733 O O . GLU A 1 91 ? 9.409 5.431 -7.742 1.00 87.06 91 GLU A O 1
ATOM 738 N N . ALA A 1 92 ? 9.592 4.207 -5.865 1.00 87.44 92 ALA A N 1
ATOM 739 C CA . ALA A 1 92 ? 10.581 3.283 -6.403 1.00 87.44 92 ALA A CA 1
ATOM 740 C C . ALA A 1 92 ? 10.085 2.609 -7.691 1.00 87.44 92 ALA A C 1
ATOM 742 O O . ALA A 1 92 ? 10.837 2.456 -8.651 1.00 87.44 92 ALA A O 1
ATOM 743 N N . ARG A 1 93 ? 8.802 2.225 -7.741 1.00 90.69 93 ARG A N 1
ATOM 744 C CA . ARG A 1 93 ? 8.210 1.629 -8.944 1.00 90.69 93 ARG A CA 1
ATOM 745 C C . ARG A 1 93 ? 8.079 2.638 -10.084 1.00 90.69 93 ARG A C 1
ATOM 747 O O . ARG A 1 93 ? 8.265 2.248 -11.232 1.00 90.69 93 ARG A O 1
ATOM 754 N N . TYR A 1 94 ? 7.751 3.891 -9.783 1.00 89.00 94 TYR A N 1
ATOM 755 C CA . TYR A 1 94 ? 7.665 4.956 -10.775 1.00 89.00 94 TYR A CA 1
ATOM 756 C C . TYR A 1 94 ? 9.031 5.151 -11.435 1.00 89.00 94 TYR A C 1
ATOM 758 O O . TYR A 1 94 ? 9.143 4.899 -12.630 1.00 89.00 94 TYR A O 1
ATOM 766 N N . VAL A 1 95 ? 10.073 5.428 -10.643 1.00 86.88 95 VAL A N 1
ATOM 767 C CA . VAL A 1 95 ? 11.462 5.612 -11.111 1.00 86.88 95 VAL A CA 1
ATOM 768 C C . VAL A 1 95 ? 11.936 4.425 -11.955 1.00 86.88 95 VAL A C 1
ATOM 770 O O . VAL A 1 95 ? 12.429 4.595 -13.071 1.00 86.88 95 VAL A O 1
ATOM 773 N N . GLN A 1 96 ? 11.708 3.195 -11.483 1.00 88.50 96 GLN A N 1
ATOM 774 C CA . GLN A 1 96 ? 12.086 1.988 -12.224 1.00 88.50 96 GLN A CA 1
ATOM 775 C C . GLN A 1 96 ? 11.452 1.905 -13.618 1.00 88.50 96 GLN A C 1
ATOM 777 O O . GLN A 1 96 ? 12.075 1.402 -14.554 1.00 88.50 96 GLN A O 1
ATOM 782 N N . VAL A 1 97 ? 10.203 2.345 -13.767 1.00 87.38 97 VAL A N 1
ATOM 783 C CA . VAL A 1 97 ? 9.447 2.204 -15.017 1.00 87.38 97 VAL A CA 1
ATOM 784 C C . VAL A 1 97 ? 9.664 3.389 -15.951 1.00 87.38 97 VAL A C 1
ATOM 786 O O . VAL A 1 97 ? 9.773 3.179 -17.160 1.00 87.38 97 VAL A O 1
ATOM 789 N N . THR A 1 98 ? 9.712 4.612 -15.428 1.00 86.00 98 THR A N 1
ATOM 790 C CA . THR A 1 98 ? 9.786 5.830 -16.245 1.00 86.00 98 THR A CA 1
ATOM 791 C C . THR A 1 98 ? 11.217 6.235 -16.567 1.00 86.00 98 THR A C 1
ATOM 793 O O . THR A 1 98 ? 11.469 6.676 -17.685 1.00 86.00 98 THR A O 1
ATOM 796 N N . GLU A 1 99 ? 12.159 6.042 -15.644 1.00 83.31 99 GLU A N 1
ATOM 797 C CA . GLU A 1 99 ? 13.540 6.510 -15.793 1.00 83.31 99 GLU A CA 1
ATOM 798 C C . GLU A 1 99 ? 14.490 5.358 -16.144 1.00 83.31 99 GLU A C 1
ATOM 800 O O . GLU A 1 99 ? 15.215 5.420 -17.139 1.00 83.31 99 GLU A O 1
ATOM 805 N N . GLU A 1 100 ? 14.458 4.260 -15.382 1.00 87.06 100 GLU A N 1
ATOM 806 C CA . GLU A 1 100 ? 15.429 3.172 -15.566 1.00 87.06 100 GLU A CA 1
ATOM 807 C C . GLU A 1 100 ? 15.104 2.258 -16.755 1.00 87.06 100 GLU A C 1
ATOM 809 O O . GLU A 1 100 ? 16.002 1.801 -17.470 1.00 87.06 100 GLU A O 1
ATOM 814 N N . LEU A 1 101 ? 13.828 1.927 -16.971 1.00 87.38 101 LEU A N 1
ATOM 815 C CA . LEU A 1 101 ? 13.435 0.967 -18.003 1.00 87.38 101 LEU A CA 1
ATOM 816 C C . LEU A 1 101 ? 13.829 1.413 -19.426 1.00 87.38 101 LEU A C 1
ATOM 818 O O . LEU A 1 101 ? 14.323 0.559 -20.173 1.00 87.38 101 LEU A O 1
ATOM 822 N N . PRO A 1 102 ? 13.663 2.690 -19.832 1.00 86.56 102 PRO A N 1
ATOM 823 C CA . PRO A 1 102 ? 14.167 3.172 -21.118 1.00 86.56 102 PRO A CA 1
ATOM 824 C C . PRO A 1 102 ? 15.680 2.979 -21.267 1.00 86.56 102 PRO A C 1
ATOM 826 O O . PRO A 1 102 ? 16.120 2.367 -22.241 1.00 86.56 102 PRO A O 1
ATOM 829 N N . GLN A 1 103 ? 16.464 3.366 -20.255 1.00 88.38 103 GLN A N 1
ATOM 830 C CA . GLN A 1 103 ? 17.923 3.201 -20.257 1.00 88.38 103 GLN A CA 1
ATOM 831 C C . GLN A 1 103 ? 18.315 1.723 -20.409 1.00 88.38 103 GLN A C 1
ATOM 833 O O . GLN A 1 103 ? 19.151 1.351 -21.236 1.00 88.38 103 GLN A O 1
ATOM 838 N N . ARG A 1 104 ? 17.640 0.830 -19.673 1.00 86.44 104 ARG A N 1
ATOM 839 C CA . ARG A 1 104 ? 17.844 -0.624 -19.786 1.00 86.44 104 ARG A CA 1
ATOM 840 C C . ARG A 1 104 ? 17.513 -1.142 -21.188 1.00 86.44 104 ARG A C 1
ATOM 842 O O . ARG A 1 104 ? 18.214 -2.022 -21.694 1.00 86.44 104 ARG A O 1
ATOM 849 N N . ARG A 1 105 ? 16.466 -0.618 -21.836 1.00 89.69 105 ARG A N 1
ATOM 850 C CA . ARG A 1 105 ? 16.085 -1.000 -23.208 1.00 89.69 105 ARG A CA 1
ATOM 851 C C . ARG A 1 105 ? 17.132 -0.565 -24.231 1.00 89.69 105 ARG A C 1
ATOM 853 O O . ARG A 1 105 ? 17.453 -1.367 -25.110 1.00 89.69 105 ARG A O 1
ATOM 860 N N . GLU A 1 106 ? 17.700 0.627 -24.094 1.00 90.50 106 GLU A N 1
ATOM 861 C CA . GLU A 1 106 ? 18.776 1.128 -24.960 1.00 90.50 106 GLU A CA 1
ATOM 862 C C . GLU A 1 106 ? 20.059 0.301 -24.822 1.00 90.50 106 GLU A C 1
ATOM 864 O O . GLU A 1 106 ? 20.642 -0.150 -25.815 1.00 90.50 106 GLU A O 1
ATOM 869 N N . ILE A 1 107 ? 20.460 -0.008 -23.587 1.00 91.44 107 ILE A N 1
ATOM 870 C CA . ILE A 1 107 ? 21.607 -0.885 -23.311 1.00 91.44 107 ILE A CA 1
ATOM 871 C C . ILE A 1 107 ? 21.369 -2.282 -23.904 1.00 91.44 107 ILE A C 1
ATOM 873 O O . ILE A 1 107 ? 22.245 -2.860 -24.557 1.00 91.44 107 ILE A O 1
ATOM 877 N N . ALA A 1 108 ? 20.165 -2.833 -23.741 1.00 91.94 108 ALA A N 1
ATOM 878 C CA . ALA A 1 108 ? 19.814 -4.128 -24.311 1.00 91.94 108 ALA A CA 1
ATOM 879 C C . ALA A 1 108 ? 19.794 -4.104 -25.849 1.00 91.94 108 ALA A C 1
ATOM 881 O O . ALA A 1 108 ? 20.158 -5.100 -26.481 1.00 91.94 108 ALA A O 1
ATOM 882 N N . ALA A 1 109 ? 19.360 -3.003 -26.467 1.00 92.44 109 ALA A N 1
ATOM 883 C CA . ALA A 1 109 ? 19.360 -2.831 -27.917 1.00 92.44 109 ALA A CA 1
ATOM 884 C C . ALA A 1 109 ? 20.791 -2.743 -28.472 1.00 92.44 109 ALA A C 1
ATOM 886 O O . ALA A 1 109 ? 21.137 -3.494 -29.387 1.00 92.44 109 ALA A O 1
ATOM 887 N N . SER A 1 110 ? 21.653 -1.921 -27.869 1.00 90.69 110 SER A N 1
ATOM 888 C CA . SER A 1 110 ? 23.059 -1.787 -28.279 1.00 90.69 110 SER A CA 1
ATOM 889 C C . SER A 1 110 ? 23.839 -3.095 -28.105 1.00 90.69 110 SER A C 1
ATOM 891 O O . SER A 1 110 ? 24.590 -3.506 -28.992 1.00 90.69 110 SER A O 1
ATOM 893 N N . THR A 1 111 ? 23.596 -3.823 -27.013 1.00 93.06 111 THR A N 1
ATOM 894 C CA . THR A 1 111 ? 24.198 -5.142 -26.774 1.00 93.06 111 THR A CA 1
ATOM 895 C C . THR A 1 111 ? 23.749 -6.160 -27.822 1.00 93.06 111 THR A C 1
ATOM 897 O O . THR A 1 111 ? 24.575 -6.906 -28.357 1.00 93.06 111 THR A O 1
ATOM 900 N N . ARG A 1 112 ? 22.453 -6.181 -28.165 1.00 93.12 112 ARG A N 1
ATOM 901 C CA . ARG A 1 112 ? 21.917 -7.037 -29.235 1.00 93.12 112 ARG A CA 1
ATOM 902 C C . ARG A 1 112 ? 22.530 -6.696 -30.591 1.00 93.12 112 ARG A C 1
ATOM 904 O O . ARG A 1 112 ? 22.952 -7.614 -31.291 1.00 93.12 112 ARG A O 1
ATOM 911 N N . ALA A 1 113 ? 22.657 -5.413 -30.927 1.00 92.25 113 ALA A N 1
ATOM 912 C CA . ALA A 1 113 ? 23.291 -4.966 -32.165 1.00 92.25 113 ALA A CA 1
ATOM 913 C C . ALA A 1 113 ? 24.763 -5.408 -32.249 1.00 92.25 113 ALA A C 1
ATOM 915 O O . ALA A 1 113 ? 25.173 -5.992 -33.252 1.00 92.25 113 ALA A O 1
ATOM 916 N N . ARG A 1 114 ? 25.541 -5.237 -31.169 1.00 92.19 114 ARG A N 1
ATOM 917 C CA . ARG A 1 114 ? 26.939 -5.704 -31.093 1.00 92.19 114 ARG A CA 1
ATOM 918 C C . ARG A 1 114 ? 27.052 -7.217 -31.285 1.00 92.19 114 ARG A C 1
ATOM 920 O O . ARG A 1 114 ? 27.882 -7.678 -32.066 1.00 92.19 114 ARG A O 1
ATOM 927 N N . ARG A 1 115 ? 26.197 -7.997 -30.614 1.00 93.75 115 ARG A N 1
ATOM 928 C CA . ARG A 1 115 ? 26.169 -9.465 -30.753 1.00 93.75 115 ARG A CA 1
ATOM 929 C C . ARG A 1 115 ? 25.783 -9.895 -32.168 1.00 93.75 115 ARG A C 1
ATOM 931 O O . ARG A 1 115 ? 26.411 -10.799 -32.716 1.00 93.75 115 ARG A O 1
ATOM 938 N N . ALA A 1 116 ? 24.797 -9.238 -32.775 1.00 93.94 116 ALA A N 1
ATOM 939 C CA . ALA A 1 116 ? 24.384 -9.508 -34.147 1.00 93.94 116 ALA A CA 1
ATOM 940 C C . ALA A 1 116 ? 25.508 -9.200 -35.151 1.00 93.94 116 ALA A C 1
ATOM 942 O O . ALA A 1 116 ? 25.790 -10.031 -36.011 1.00 93.94 116 ALA A O 1
ATOM 943 N N . ALA A 1 117 ? 26.197 -8.065 -35.003 1.00 92.25 117 ALA A N 1
ATOM 944 C CA . ALA A 1 117 ? 27.343 -7.704 -35.838 1.00 92.25 117 ALA A CA 1
ATOM 945 C C . ALA A 1 117 ? 28.503 -8.703 -35.692 1.00 92.25 117 ALA A C 1
ATOM 947 O O . ALA A 1 117 ? 29.053 -9.162 -36.691 1.00 92.25 117 ALA A O 1
ATOM 948 N N . ALA A 1 118 ? 28.836 -9.110 -34.462 1.00 93.38 118 ALA A N 1
ATOM 949 C CA . ALA A 1 118 ? 29.860 -10.126 -34.217 1.00 93.38 118 ALA A CA 1
ATOM 950 C C . ALA A 1 118 ? 29.491 -11.481 -34.844 1.00 93.38 118 ALA A C 1
ATOM 952 O O . ALA A 1 118 ? 30.345 -12.149 -35.427 1.00 93.38 118 ALA A O 1
ATOM 953 N N . ARG A 1 119 ? 28.213 -11.875 -34.766 1.00 93.38 119 ARG A N 1
ATOM 954 C CA . ARG A 1 119 ? 27.711 -13.094 -35.410 1.00 93.38 119 ARG A CA 1
ATOM 955 C C . ARG A 1 119 ? 27.817 -13.014 -36.933 1.00 93.38 119 ARG A C 1
ATOM 957 O O . ARG A 1 119 ? 28.277 -13.979 -37.530 1.00 93.38 119 ARG A O 1
ATOM 964 N N . ARG A 1 120 ? 27.448 -11.883 -37.546 1.00 92.00 120 ARG A N 1
ATOM 965 C CA . ARG A 1 120 ? 27.588 -11.665 -38.999 1.00 92.00 120 ARG A CA 1
ATOM 966 C C . ARG A 1 120 ? 29.042 -11.785 -39.448 1.00 92.00 120 ARG A C 1
ATOM 968 O O . ARG A 1 120 ? 29.323 -12.613 -40.301 1.00 92.00 120 ARG A O 1
ATOM 975 N N . ARG A 1 121 ? 29.971 -11.098 -38.772 1.00 91.19 121 ARG A N 1
ATOM 976 C CA . ARG A 1 121 ? 31.413 -11.198 -39.067 1.00 91.19 121 ARG A CA 1
ATOM 977 C C . ARG A 1 121 ? 31.939 -12.632 -38.982 1.00 91.19 121 ARG A C 1
ATOM 979 O O . ARG A 1 121 ? 32.727 -13.048 -39.818 1.00 91.19 121 ARG A O 1
ATOM 986 N N . ARG A 1 122 ? 31.505 -13.411 -37.983 1.00 90.38 122 ARG A N 1
ATOM 987 C CA . ARG A 1 122 ? 31.892 -14.831 -37.870 1.00 90.38 122 ARG A CA 1
ATOM 988 C C . ARG A 1 122 ? 31.365 -15.670 -39.032 1.00 90.38 122 ARG A C 1
ATOM 990 O O . ARG A 1 122 ? 32.092 -16.530 -39.511 1.00 90.38 122 ARG A O 1
ATOM 997 N N . LEU A 1 123 ? 30.127 -15.430 -39.464 1.00 92.12 123 LEU A N 1
ATOM 998 C CA . LEU A 1 123 ? 29.537 -16.129 -40.606 1.00 92.12 123 LEU A CA 1
ATOM 999 C C . LEU A 1 123 ? 30.232 -15.752 -41.920 1.00 92.12 123 LEU A C 1
ATOM 1001 O O . LEU A 1 123 ? 30.524 -16.644 -42.704 1.00 92.12 123 LEU A O 1
ATOM 1005 N N . GLU A 1 124 ? 30.563 -14.477 -42.127 1.00 89.38 124 GLU A N 1
ATOM 1006 C CA . GLU A 1 124 ? 31.330 -14.006 -43.292 1.00 89.38 124 GLU A CA 1
ATOM 1007 C C . GLU A 1 124 ? 32.732 -14.631 -43.338 1.00 89.38 124 GLU A C 1
ATOM 1009 O O . GLU A 1 124 ? 33.140 -15.162 -44.367 1.00 89.38 124 GLU A O 1
ATOM 1014 N N . LEU A 1 125 ? 33.449 -14.653 -42.207 1.00 90.31 125 LEU A N 1
ATOM 1015 C CA . LEU A 1 125 ? 34.755 -15.316 -42.113 1.00 90.31 125 LEU A CA 1
ATOM 1016 C C . LEU A 1 125 ? 34.658 -16.826 -42.363 1.00 90.31 125 LEU A C 1
ATOM 1018 O O . LEU A 1 125 ? 35.536 -17.397 -43.006 1.00 90.31 125 LEU A O 1
ATOM 1022 N N . ALA A 1 126 ? 33.606 -17.481 -41.865 1.00 86.88 126 ALA A N 1
ATOM 1023 C CA . ALA A 1 126 ? 33.374 -18.900 -42.115 1.00 86.88 126 ALA A CA 1
ATOM 1024 C C . ALA A 1 126 ? 33.064 -19.169 -43.596 1.00 86.88 126 ALA A C 1
ATOM 1026 O O . ALA A 1 126 ? 33.654 -20.077 -44.172 1.00 86.88 126 ALA A O 1
ATOM 1027 N N . ALA A 1 127 ? 32.213 -18.354 -44.224 1.00 83.56 127 ALA A N 1
ATOM 1028 C CA . ALA A 1 127 ? 31.892 -18.458 -45.646 1.00 83.56 127 ALA A CA 1
ATOM 1029 C C . ALA A 1 127 ? 33.142 -18.275 -46.522 1.00 83.56 127 ALA A C 1
ATOM 1031 O O . ALA A 1 127 ? 33.444 -19.140 -47.339 1.00 83.56 127 ALA A O 1
ATOM 1032 N N . GLY A 1 128 ? 33.944 -17.236 -46.267 1.00 82.31 128 GLY A N 1
ATOM 1033 C CA . GLY A 1 128 ? 35.202 -17.017 -46.990 1.00 82.31 128 GLY A CA 1
ATOM 1034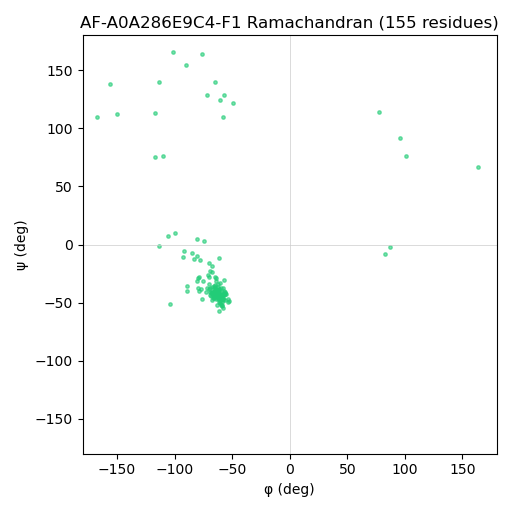 C C . GLY A 1 128 ? 36.287 -18.067 -46.702 1.00 82.31 128 GLY A C 1
ATOM 1035 O O . GLY A 1 128 ? 37.244 -18.201 -47.463 1.00 82.31 128 GLY A O 1
ATOM 1036 N N . ASN A 1 129 ? 36.189 -18.827 -45.606 1.00 79.00 129 ASN A N 1
ATOM 1037 C CA . ASN A 1 129 ? 37.054 -19.989 -45.369 1.00 79.00 129 ASN A CA 1
ATOM 1038 C C . ASN A 1 129 ? 36.588 -21.219 -46.156 1.00 79.00 129 ASN A C 1
ATOM 1040 O O . ASN A 1 129 ? 37.432 -21.966 -46.641 1.00 79.00 129 ASN A O 1
ATOM 1044 N N . VAL A 1 130 ? 35.274 -21.423 -46.288 1.00 76.50 130 VAL A N 1
ATOM 1045 C CA . VAL A 1 130 ? 34.703 -22.507 -47.103 1.00 76.50 130 VAL A CA 1
ATOM 1046 C C . VAL A 1 130 ? 35.040 -22.299 -48.578 1.00 76.50 130 VAL A C 1
ATOM 1048 O O . VAL A 1 130 ? 35.503 -23.236 -49.219 1.00 76.50 130 VAL A O 1
ATOM 1051 N N . GLU A 1 131 ? 34.906 -21.074 -49.085 1.00 71.50 131 GLU A N 1
ATOM 1052 C CA . GLU A 1 131 ? 35.263 -20.718 -50.466 1.00 71.50 131 GLU A CA 1
ATOM 1053 C C . GLU A 1 131 ? 36.747 -21.009 -50.759 1.00 71.50 131 GLU A C 1
ATOM 1055 O O . GLU A 1 131 ? 37.073 -21.741 -51.689 1.00 71.50 131 GLU A O 1
ATOM 1060 N N . ARG A 1 132 ? 37.655 -20.599 -49.861 1.00 71.75 132 ARG A N 1
ATOM 1061 C CA . ARG A 1 132 ? 39.095 -20.899 -49.981 1.00 71.75 132 ARG A CA 1
ATOM 1062 C C . ARG A 1 132 ? 39.441 -22.390 -49.906 1.00 71.75 132 ARG A C 1
ATOM 1064 O O . ARG A 1 132 ? 40.472 -22.803 -50.438 1.00 71.75 132 ARG A O 1
ATOM 1071 N N . LEU A 1 133 ? 38.646 -23.194 -49.198 1.00 71.44 133 LEU A N 1
ATOM 1072 C CA . LEU A 1 133 ? 38.829 -24.647 -49.148 1.00 71.44 133 LEU A CA 1
ATOM 1073 C C . LEU A 1 133 ? 38.318 -25.316 -50.430 1.00 71.44 133 LEU A C 1
ATOM 1075 O O . LEU A 1 133 ? 38.986 -26.222 -50.925 1.00 71.44 133 LEU A O 1
ATOM 1079 N N . ALA A 1 134 ? 37.204 -24.836 -50.987 1.00 71.62 134 ALA A N 1
ATOM 1080 C CA . ALA A 1 134 ? 36.666 -25.307 -52.261 1.00 71.62 134 ALA A CA 1
ATOM 1081 C C . ALA A 1 134 ? 37.638 -25.034 -53.424 1.00 71.62 134 ALA A C 1
ATOM 1083 O O . ALA A 1 134 ? 37.944 -25.948 -54.188 1.00 71.62 134 ALA A O 1
ATOM 1084 N N . ASP A 1 135 ? 38.227 -23.834 -53.489 1.00 72.00 135 ASP A N 1
ATOM 1085 C CA . ASP A 1 135 ? 39.232 -23.488 -54.508 1.00 72.00 135 ASP A CA 1
ATOM 1086 C C . ASP A 1 135 ? 40.485 -24.376 -54.419 1.00 72.00 135 ASP A C 1
ATOM 1088 O O . ASP A 1 135 ? 41.046 -24.800 -55.432 1.00 72.00 135 ASP A O 1
ATOM 1092 N N . ARG A 1 136 ? 40.924 -24.713 -53.196 1.00 68.12 136 ARG A N 1
ATOM 1093 C CA . ARG A 1 136 ? 42.064 -25.623 -52.982 1.00 68.12 136 ARG A CA 1
ATOM 1094 C C . ARG A 1 136 ? 41.767 -27.055 -53.421 1.00 68.12 136 ARG A C 1
ATOM 1096 O O . ARG A 1 136 ? 42.673 -27.711 -53.934 1.00 68.12 136 ARG A O 1
ATOM 1103 N N . GLN A 1 137 ? 40.541 -27.535 -53.219 1.00 69.19 137 GLN A N 1
ATOM 1104 C CA . GLN A 1 137 ? 40.114 -28.869 -53.653 1.00 69.19 137 GLN A CA 1
ATOM 1105 C C . GLN A 1 137 ? 40.013 -28.954 -55.182 1.00 69.19 137 GLN A C 1
ATOM 1107 O O . GLN A 1 137 ? 40.572 -29.875 -55.774 1.00 69.19 137 GLN A O 1
ATOM 1112 N N . GLY A 1 138 ? 39.443 -27.938 -55.840 1.00 63.19 138 GLY A N 1
ATOM 1113 C CA . GLY A 1 138 ? 39.427 -27.863 -57.307 1.00 63.19 138 GLY A CA 1
ATOM 1114 C C . GLY A 1 138 ? 40.832 -27.832 -57.928 1.00 63.19 138 GLY A C 1
ATOM 1115 O O . GLY A 1 138 ? 41.086 -28.487 -58.939 1.00 63.19 138 GLY A O 1
ATOM 1116 N N . ALA A 1 139 ? 41.787 -27.147 -57.285 1.0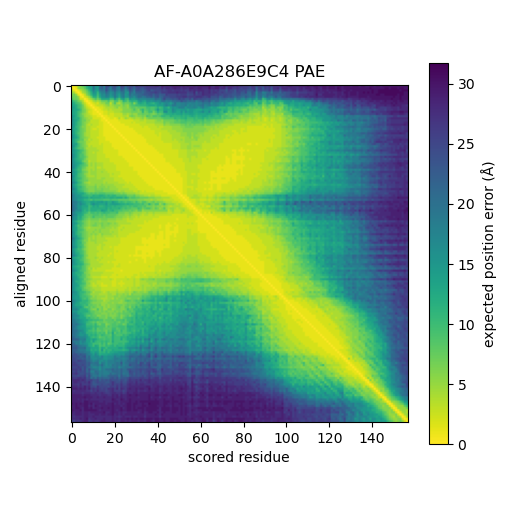0 60.38 139 ALA A N 1
ATOM 1117 C CA . ALA A 1 139 ? 43.181 -27.115 -57.736 1.00 60.38 139 ALA A CA 1
ATOM 1118 C C . ALA A 1 139 ? 43.925 -28.456 -57.559 1.00 60.38 139 ALA A C 1
ATOM 1120 O O . ALA A 1 139 ? 44.844 -28.754 -58.323 1.00 60.38 139 ALA A O 1
ATOM 1121 N N . THR A 1 140 ? 43.542 -29.281 -56.576 1.00 59.97 140 THR A N 1
ATOM 1122 C CA . THR A 1 140 ? 44.164 -30.601 -56.353 1.00 59.97 140 THR A CA 1
ATOM 1123 C C . THR A 1 140 ? 43.614 -31.674 -57.294 1.00 59.97 140 THR A C 1
ATOM 1125 O O . THR A 1 140 ? 44.371 -32.545 -57.724 1.00 59.97 140 THR A O 1
ATOM 1128 N N . GLU A 1 141 ? 42.344 -31.587 -57.694 1.00 57.47 141 GLU A N 1
ATOM 1129 C CA . GLU A 1 141 ? 41.750 -32.493 -58.689 1.00 57.47 141 GLU A CA 1
ATOM 1130 C C . GLU A 1 141 ? 42.294 -32.257 -60.109 1.00 57.47 141 GLU A C 1
ATOM 1132 O O . GLU A 1 141 ? 42.515 -33.210 -60.858 1.00 57.47 141 GLU A O 1
ATOM 1137 N N . GLN A 1 142 ? 42.621 -31.014 -60.474 1.00 56.66 142 GLN A N 1
ATOM 1138 C CA . GLN A 1 142 ? 43.264 -30.728 -61.765 1.00 56.66 142 GLN A CA 1
ATOM 1139 C C . GLN A 1 142 ? 44.725 -31.209 -61.843 1.00 56.66 142 GLN A C 1
ATOM 1141 O O . GLN A 1 142 ? 45.200 -31.532 -62.932 1.00 56.66 142 GLN A O 1
ATOM 1146 N N . GLN A 1 143 ? 45.438 -31.318 -60.714 1.00 54.34 143 GLN A N 1
ATOM 1147 C CA . GLN A 1 143 ? 46.799 -31.877 -60.685 1.00 54.34 143 GLN A CA 1
ATOM 1148 C C . GLN A 1 143 ? 46.827 -33.415 -60.719 1.00 54.34 143 GLN A C 1
ATOM 1150 O O . GLN A 1 143 ? 47.777 -33.983 -61.259 1.00 54.34 143 GLN A O 1
ATOM 1155 N N . SER A 1 144 ? 45.801 -34.1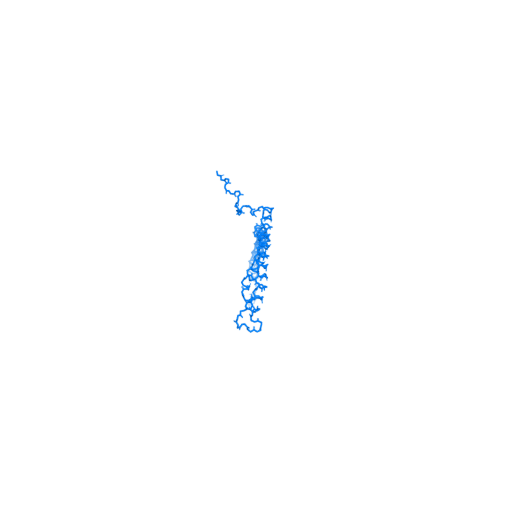09 -60.209 1.00 54.09 144 SER A N 1
ATOM 1156 C CA . SER A 1 144 ? 45.745 -35.581 -60.251 1.00 54.09 144 SER A CA 1
ATOM 1157 C C . SER A 1 144 ? 45.319 -36.132 -61.620 1.00 54.09 144 SER A C 1
ATOM 1159 O O . SER A 1 144 ? 45.784 -37.200 -62.017 1.00 54.09 144 SER A O 1
ATOM 1161 N N . ALA A 1 145 ? 44.530 -35.377 -62.394 1.00 53.91 145 ALA A N 1
ATOM 1162 C CA . ALA A 1 145 ? 44.145 -35.743 -63.761 1.00 53.91 145 ALA A CA 1
ATOM 1163 C C . ALA A 1 145 ? 45.308 -35.678 -64.781 1.00 53.91 145 ALA A C 1
ATOM 1165 O O . ALA A 1 145 ? 45.208 -36.259 -65.860 1.00 53.91 145 ALA A O 1
ATOM 1166 N N . GLY A 1 146 ? 46.426 -35.016 -64.448 1.00 52.53 146 GLY A N 1
ATOM 1167 C CA . GLY A 1 146 ? 47.610 -34.901 -65.313 1.00 52.53 146 GLY A CA 1
ATOM 1168 C C . GLY A 1 146 ? 48.694 -35.972 -65.111 1.00 52.53 146 GLY A C 1
ATOM 1169 O O . GLY A 1 146 ? 49.604 -36.066 -65.930 1.00 52.53 146 GLY A O 1
ATOM 1170 N N . ALA A 1 147 ? 48.625 -36.788 -64.050 1.00 52.78 147 ALA A N 1
ATOM 1171 C CA . ALA A 1 147 ? 49.719 -37.688 -63.643 1.00 52.78 147 ALA A CA 1
ATOM 1172 C C . ALA A 1 147 ? 49.486 -39.189 -63.951 1.00 52.78 147 ALA A C 1
ATOM 1174 O O . ALA A 1 147 ? 50.280 -40.031 -63.535 1.00 52.78 147 ALA A O 1
ATOM 1175 N N . GLY A 1 148 ? 48.415 -39.544 -64.673 1.00 48.72 148 GLY A N 1
ATOM 1176 C CA . GLY A 1 148 ? 47.997 -40.937 -64.915 1.00 48.72 148 GLY A CA 1
ATOM 1177 C C . GLY A 1 148 ? 48.387 -41.558 -66.266 1.00 48.72 148 GLY A C 1
ATOM 1178 O O . GLY A 1 148 ? 47.879 -42.625 -66.597 1.00 48.72 148 GLY A O 1
ATOM 1179 N N . GLY A 1 149 ? 49.234 -40.913 -67.074 1.00 49.47 149 GLY A N 1
ATOM 1180 C CA . GLY A 1 149 ? 49.548 -41.354 -68.440 1.00 49.47 149 GLY A CA 1
ATOM 1181 C C . GLY A 1 149 ? 51.011 -41.735 -68.640 1.00 49.47 149 GLY A C 1
ATOM 1182 O O . GLY A 1 149 ? 51.752 -40.977 -69.255 1.00 49.47 149 GLY A O 1
ATOM 1183 N N . GLY A 1 150 ? 51.451 -42.897 -68.151 1.00 54.72 150 GLY A N 1
ATOM 1184 C CA . GLY A 1 150 ? 52.778 -43.385 -68.533 1.00 54.72 150 GLY A CA 1
ATOM 1185 C C . GLY A 1 150 ? 53.360 -44.487 -67.669 1.00 54.72 150 GLY A C 1
ATOM 1186 O O . GLY A 1 150 ? 54.390 -44.270 -67.046 1.00 54.72 150 GLY A O 1
ATOM 1187 N N . PHE A 1 151 ? 52.776 -45.686 -67.662 1.00 53.72 151 PHE A N 1
ATOM 1188 C CA . PHE A 1 151 ? 53.577 -46.884 -67.408 1.00 53.72 151 PHE A CA 1
ATOM 1189 C C . PHE A 1 151 ? 52.908 -48.130 -67.996 1.00 53.72 151 PHE A C 1
ATOM 1191 O O . PHE A 1 151 ? 51.712 -48.329 -67.815 1.00 53.72 151 PHE A O 1
ATOM 1198 N N . LEU A 1 152 ? 53.739 -48.980 -68.612 1.00 53.56 152 LEU A N 1
ATOM 1199 C CA . LEU A 1 152 ? 53.499 -50.355 -69.082 1.00 53.56 152 LEU A CA 1
ATOM 1200 C C . LEU A 1 152 ? 53.105 -50.543 -70.557 1.00 53.56 152 LEU A C 1
ATOM 1202 O O . LEU A 1 152 ? 51.942 -50.727 -70.890 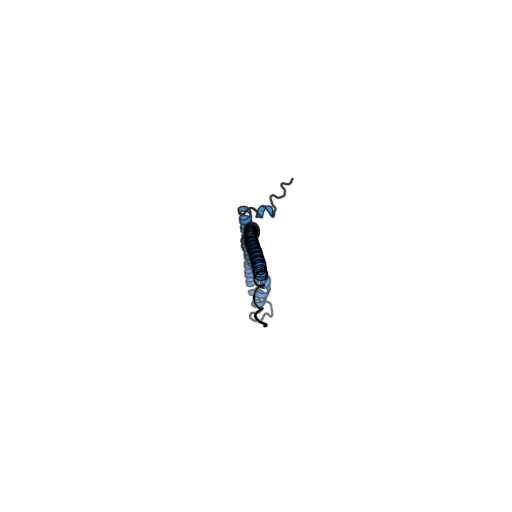1.00 53.56 152 LEU A O 1
ATOM 1206 N N . GLN A 1 153 ? 54.122 -50.742 -71.404 1.00 50.03 153 GLN A N 1
ATOM 1207 C CA . GLN A 1 153 ? 54.184 -51.976 -72.197 1.00 50.03 153 GLN A CA 1
ATOM 1208 C C . GLN A 1 153 ? 55.641 -52.375 -72.490 1.00 50.03 153 GLN A C 1
ATOM 1210 O O . GLN A 1 153 ? 56.383 -51.693 -73.190 1.00 50.03 153 GLN A O 1
ATOM 1215 N N . LYS A 1 154 ? 56.051 -53.499 -71.892 1.00 48.94 154 LYS A N 1
ATOM 1216 C CA . LYS A 1 154 ? 57.275 -54.258 -72.173 1.00 48.94 154 LYS A CA 1
ATOM 1217 C C . LYS A 1 154 ? 56.853 -55.608 -72.771 1.00 48.94 154 LYS A C 1
ATOM 1219 O O . LYS A 1 154 ? 55.981 -56.250 -72.197 1.00 48.94 154 LYS A O 1
ATOM 1224 N N . LYS A 1 155 ? 57.615 -56.046 -73.784 1.00 43.84 155 LYS A N 1
ATOM 1225 C CA . LYS A 1 155 ? 57.828 -57.420 -74.301 1.00 43.84 155 LYS A CA 1
ATOM 1226 C C . LYS A 1 155 ? 56.747 -58.080 -75.180 1.00 43.84 155 LYS A C 1
ATOM 1228 O O . LYS A 1 155 ? 55.739 -58.543 -74.670 1.00 43.84 155 LYS A O 1
ATOM 1233 N N . ALA A 1 156 ? 57.110 -58.307 -76.445 1.00 44.81 156 ALA A N 1
ATOM 1234 C CA . ALA A 1 156 ? 57.122 -59.603 -77.153 1.00 44.81 156 ALA A CA 1
ATOM 1235 C C . ALA A 1 156 ? 57.923 -59.378 -78.458 1.00 44.81 156 ALA A C 1
ATOM 1237 O O . ALA A 1 156 ? 57.655 -58.395 -79.141 1.00 44.81 156 ALA A O 1
ATOM 1238 N N . GLN A 1 157 ? 59.128 -59.954 -78.555 1.00 47.03 157 GLN A N 1
ATOM 1239 C CA . GLN A 1 157 ? 59.492 -61.111 -79.399 1.00 47.03 157 GLN A CA 1
ATOM 1240 C C . GLN A 1 157 ? 59.572 -60.784 -80.889 1.00 47.03 157 GLN A C 1
ATOM 1242 O O . GLN A 1 157 ? 58.522 -60.484 -81.487 1.00 47.03 157 GLN A O 1
#